Protein AF-A0A660WJX4-F1 (afdb_monomer_lite)

Sequence (136 aa):
MLNLNQPLLSEKILGQKLTPRQRGIIDRVADWTVRRGMTTPAILCLESVKPLSYVGSQVVVFFAPALEVLFDPVSISAFVSLMEDRNNVELLLREIESRDAEQQKKEKELKAQRRAMKRQRKLMRKMKKAAKKGGA

Foldseek 3Di:
DPDLPDDDPLCVVLVHDDDSLLVVLLLQLLVVCLVVVNLVVLLVQLVVLLVPLAQQPSNLVVCVVVDVVRDDPVSSVSNSVQRNDNSSSVVSNVSNVVVNVVVVVVVVVVVVVVVVVVVVVVVVVVVVVVVVVVVD

Radius of gyration: 22.7 Å; chains: 1; bounding box: 63×28×59 Å

Structure (mmCIF, N/CA/C/O backbone):
data_AF-A0A660WJX4-F1
#
_entry.id   AF-A0A660WJX4-F1
#
loop_
_atom_site.group_PDB
_atom_site.id
_atom_site.type_symbol
_atom_site.label_atom_id
_atom_site.label_alt_id
_atom_site.label_comp_id
_atom_site.label_asym_id
_atom_site.label_entity_id
_atom_site.label_seq_id
_atom_site.pdbx_PDB_ins_code
_atom_site.Cartn_x
_atom_site.Cartn_y
_atom_site.Cartn_z
_atom_site.occupancy
_atom_site.B_iso_or_equiv
_atom_site.auth_seq_id
_atom_site.auth_comp_id
_atom_site.auth_asym_id
_atom_site.auth_atom_id
_atom_site.pdbx_PDB_model_num
ATOM 1 N N . MET A 1 1 ? -19.896 -4.622 -10.813 1.00 30.61 1 MET A N 1
ATOM 2 C CA . MET A 1 1 ? -18.607 -5.121 -11.333 1.00 30.61 1 MET A CA 1
ATOM 3 C C . MET A 1 1 ? -17.752 -3.908 -11.657 1.00 30.61 1 MET A C 1
ATOM 5 O O . MET A 1 1 ? -18.209 -3.076 -12.429 1.00 30.61 1 MET A O 1
ATOM 9 N N . LEU A 1 2 ? -16.601 -3.740 -11.000 1.00 38.31 2 LEU A N 1
ATOM 10 C CA . LEU A 1 2 ? -15.670 -2.650 -11.309 1.00 38.31 2 LEU A CA 1
ATOM 11 C C . LEU A 1 2 ? -14.978 -2.978 -12.636 1.00 38.31 2 LEU A C 1
ATOM 13 O O . LEU A 1 2 ? -14.452 -4.074 -12.812 1.00 38.31 2 LEU A O 1
ATOM 17 N N . ASN A 1 3 ? -15.083 -2.056 -13.586 1.00 37.00 3 ASN A N 1
ATOM 18 C CA . ASN A 1 3 ? -14.596 -2.205 -14.948 1.00 37.00 3 ASN A CA 1
ATOM 19 C C . ASN A 1 3 ? -13.057 -2.193 -14.942 1.00 37.00 3 ASN A C 1
ATOM 21 O O . ASN A 1 3 ? -12.452 -1.148 -14.730 1.00 37.00 3 ASN A O 1
ATOM 25 N N . LEU A 1 4 ? -12.436 -3.355 -15.161 1.00 51.38 4 LEU A N 1
ATOM 26 C CA . LEU A 1 4 ? -10.976 -3.558 -15.177 1.00 51.38 4 LEU A CA 1
ATOM 27 C C . LEU A 1 4 ? -10.262 -2.898 -16.378 1.00 51.38 4 LEU A C 1
ATOM 29 O O . LEU A 1 4 ? -9.057 -3.062 -16.523 1.00 51.38 4 LEU A O 1
ATOM 33 N N . ASN A 1 5 ? -10.987 -2.168 -17.237 1.00 50.38 5 ASN A N 1
ATOM 34 C CA . ASN A 1 5 ? -10.462 -1.532 -18.451 1.00 50.38 5 ASN A CA 1
ATOM 35 C C . ASN A 1 5 ? -10.542 0.007 -18.441 1.00 50.38 5 ASN A C 1
ATOM 37 O O . ASN A 1 5 ? -10.325 0.635 -19.478 1.00 50.38 5 ASN A O 1
ATOM 41 N N . GLN A 1 6 ? -10.865 0.636 -17.305 1.00 54.62 6 GLN A N 1
ATOM 42 C CA . GLN A 1 6 ? -10.762 2.091 -17.171 1.00 54.62 6 GLN A CA 1
ATOM 43 C C . GLN A 1 6 ? -9.531 2.465 -16.340 1.00 54.62 6 GLN A C 1
ATOM 45 O O . GLN A 1 6 ? -9.405 1.965 -15.222 1.00 54.62 6 GLN A O 1
ATOM 50 N N . PRO A 1 7 ? -8.649 3.348 -16.847 1.00 53.56 7 PRO A N 1
ATOM 51 C CA . PRO A 1 7 ? -7.510 3.810 -16.072 1.00 53.56 7 PRO A CA 1
ATOM 52 C C . PRO A 1 7 ? -8.002 4.547 -14.827 1.00 53.56 7 PRO A C 1
ATOM 54 O O . PRO A 1 7 ? -8.931 5.367 -14.904 1.00 53.56 7 PRO A O 1
ATOM 57 N N . LEU A 1 8 ? -7.387 4.237 -13.686 1.00 63.44 8 LEU A N 1
ATOM 58 C CA . LEU A 1 8 ? -7.674 4.887 -12.408 1.00 63.44 8 LEU A CA 1
ATOM 59 C C . LEU A 1 8 ? -7.423 6.399 -12.538 1.00 63.44 8 LEU A C 1
ATOM 61 O O . LEU A 1 8 ? -6.631 6.849 -13.367 1.00 63.44 8 LEU A O 1
ATOM 65 N N . LEU A 1 9 ? -8.112 7.215 -11.732 1.00 60.56 9 LEU A N 1
ATOM 66 C CA . LEU A 1 9 ? -7.952 8.678 -11.772 1.00 60.56 9 LEU A CA 1
ATOM 67 C C . LEU A 1 9 ? -6.479 9.093 -11.626 1.00 60.56 9 LEU A C 1
ATOM 69 O O . LEU A 1 9 ? -6.039 10.022 -12.297 1.00 60.56 9 LEU A O 1
ATOM 73 N N . SER A 1 10 ? -5.714 8.359 -10.815 1.00 61.00 10 SER A N 1
ATOM 74 C CA . SER A 1 10 ? -4.265 8.502 -10.648 1.00 61.00 10 SER A CA 1
ATOM 75 C C . SER A 1 10 ? -3.499 8.356 -11.9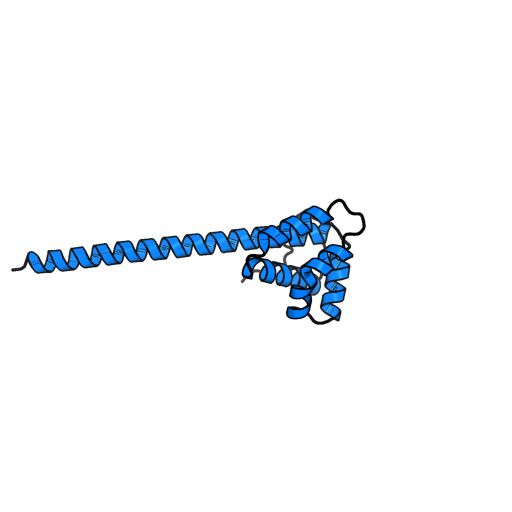69 1.00 61.00 10 SER A C 1
ATOM 77 O O . SER A 1 10 ? -2.662 9.200 -12.277 1.00 61.00 10 SER A O 1
ATOM 79 N N . GLU A 1 11 ? -3.825 7.355 -12.787 1.00 67.06 11 GLU A N 1
ATOM 80 C CA . GLU A 1 11 ? -3.189 7.121 -14.091 1.00 67.06 11 GLU A CA 1
ATOM 81 C C . GLU A 1 11 ? -3.489 8.234 -15.091 1.00 67.06 11 GLU A C 1
ATOM 83 O O . GLU A 1 11 ? -2.583 8.701 -15.777 1.00 67.06 11 GLU A O 1
ATOM 88 N N . LYS A 1 12 ? -4.740 8.716 -15.137 1.00 63.44 12 LYS A N 1
ATOM 89 C CA . LYS A 1 12 ? -5.110 9.849 -16.001 1.00 63.44 12 LYS A CA 1
ATOM 90 C C . LYS A 1 12 ? -4.397 11.136 -15.598 1.00 63.44 12 LYS A C 1
ATOM 92 O O . LYS A 1 12 ? -3.955 11.876 -16.469 1.00 63.44 12 LYS A O 1
ATOM 97 N N . ILE A 1 13 ? -4.290 11.399 -14.296 1.00 66.38 13 ILE A N 1
ATOM 98 C CA . ILE A 1 13 ? -3.635 12.600 -13.760 1.00 66.38 13 ILE A CA 1
ATOM 99 C C . ILE A 1 13 ? -2.131 12.588 -14.063 1.00 66.38 13 ILE A C 1
ATOM 101 O O . ILE A 1 13 ? -1.564 13.635 -14.354 1.00 66.38 13 ILE A O 1
ATOM 105 N N . LEU A 1 14 ? -1.498 11.413 -14.018 1.00 77.25 14 LEU A N 1
ATOM 106 C CA . LEU A 1 14 ? -0.063 11.248 -14.273 1.00 77.25 14 LEU A CA 1
ATOM 107 C C . LEU A 1 14 ? 0.268 10.985 -15.753 1.00 77.25 14 LEU A C 1
ATOM 109 O O . LEU A 1 14 ? 1.434 10.809 -16.092 1.00 77.25 14 LEU A O 1
ATOM 113 N N . GLY A 1 15 ? -0.739 10.948 -16.635 1.00 74.62 15 GLY A N 1
ATOM 114 C CA . GLY A 1 15 ? -0.561 10.700 -18.068 1.00 74.62 15 GLY A CA 1
ATOM 115 C C . GLY A 1 15 ? -0.046 9.297 -18.407 1.00 74.62 15 GLY A C 1
ATOM 116 O O . GLY A 1 15 ? 0.490 9.096 -19.495 1.00 74.62 15 GLY A O 1
ATOM 117 N N . GLN A 1 16 ? -0.192 8.331 -17.496 1.00 75.00 16 GLN A N 1
ATOM 118 C CA . GLN A 1 16 ? 0.391 7.004 -17.658 1.00 75.00 16 GLN A CA 1
ATOM 119 C C . GLN A 1 16 ? -0.475 6.078 -18.506 1.00 75.00 16 GLN A C 1
ATOM 121 O O . GLN A 1 16 ? -1.678 5.937 -18.280 1.00 75.00 16 GLN A O 1
ATOM 126 N N . LYS A 1 17 ? 0.156 5.385 -19.459 1.00 84.19 17 LYS A N 1
ATOM 127 C CA . LYS A 1 17 ? -0.496 4.371 -20.297 1.00 84.19 17 LYS A CA 1
ATOM 128 C C . LYS A 1 17 ? 0.108 2.999 -20.019 1.00 84.19 17 LYS A C 1
ATOM 130 O O . LYS A 1 17 ? 0.980 2.532 -20.745 1.00 84.19 17 LYS A O 1
ATOM 135 N N . LEU A 1 18 ? -0.377 2.350 -18.964 1.00 85.69 18 LEU A N 1
ATOM 136 C CA . LEU A 1 18 ? 0.047 1.001 -18.597 1.00 85.69 18 LEU A CA 1
ATOM 137 C C . LEU A 1 18 ? -0.739 -0.062 -19.369 1.00 85.69 18 LEU A C 1
ATOM 139 O O . LEU A 1 18 ? -1.945 0.051 -19.590 1.00 85.69 18 LEU A O 1
ATOM 143 N N . THR A 1 19 ? -0.060 -1.145 -19.740 1.00 90.69 19 THR A N 1
ATOM 144 C CA . THR A 1 19 ? -0.735 -2.379 -20.160 1.00 90.69 19 THR A CA 1
ATOM 145 C C . THR A 1 19 ? -1.456 -3.023 -18.966 1.00 90.69 19 THR A C 1
ATOM 147 O O . THR A 1 19 ? -1.017 -2.853 -17.823 1.00 90.69 19 THR A O 1
ATOM 150 N N . PRO A 1 20 ? -2.498 -3.852 -19.187 1.00 88.56 20 PRO A N 1
ATOM 151 C CA . PRO A 1 20 ? -3.177 -4.561 -18.097 1.00 88.56 20 PRO A CA 1
ATOM 152 C C . PRO A 1 20 ? -2.227 -5.393 -17.225 1.00 88.56 20 PRO A C 1
ATOM 154 O O . PRO A 1 20 ? -2.397 -5.483 -16.010 1.00 88.56 20 PRO A O 1
ATOM 157 N N . ARG A 1 21 ? -1.175 -5.964 -17.831 1.00 88.44 21 ARG A N 1
ATOM 158 C CA . ARG A 1 21 ? -0.139 -6.703 -17.101 1.00 88.44 21 ARG A CA 1
ATOM 159 C C . ARG A 1 21 ? 0.648 -5.789 -16.165 1.00 88.44 21 ARG A C 1
ATOM 161 O O . ARG A 1 21 ? 0.814 -6.132 -15.001 1.00 88.44 21 ARG A O 1
ATOM 168 N N . GLN A 1 22 ? 1.116 -4.645 -16.659 1.00 91.25 22 GLN A N 1
ATOM 169 C CA . GLN A 1 22 ? 1.881 -3.685 -15.860 1.00 91.25 22 GLN A CA 1
ATOM 170 C C . GLN A 1 22 ? 1.050 -3.114 -14.705 1.00 91.25 22 GLN A C 1
ATOM 172 O O . GLN A 1 22 ? 1.513 -3.087 -13.566 1.00 91.25 22 GLN A O 1
ATOM 177 N N . ARG A 1 23 ? -0.211 -2.762 -14.973 1.00 92.12 23 ARG A N 1
ATOM 178 C CA . ARG A 1 23 ? -1.181 -2.361 -13.947 1.00 92.12 23 ARG A CA 1
ATOM 179 C C . ARG A 1 23 ? -1.329 -3.422 -12.858 1.00 92.12 23 ARG A C 1
ATOM 181 O O . ARG A 1 23 ? -1.181 -3.132 -11.674 1.00 92.12 23 ARG A O 1
ATOM 188 N N . GLY A 1 24 ? -1.520 -4.675 -13.272 1.00 92.44 24 GLY A N 1
ATOM 189 C CA . GLY A 1 24 ? -1.650 -5.809 -12.360 1.00 92.44 24 GLY A CA 1
ATOM 190 C C . GLY A 1 24 ? -0.400 -6.098 -11.520 1.00 92.44 24 GLY A C 1
ATOM 191 O O . GLY A 1 24 ? -0.514 -6.747 -10.478 1.00 92.44 24 GLY A O 1
ATOM 192 N N . ILE A 1 25 ? 0.783 -5.640 -11.942 1.00 93.94 25 ILE A N 1
ATOM 193 C CA . ILE A 1 25 ? 2.004 -5.701 -11.130 1.00 93.94 25 ILE A CA 1
ATOM 194 C C . ILE A 1 25 ? 1.931 -4.648 -10.015 1.00 93.94 25 ILE A C 1
ATOM 196 O O . ILE A 1 25 ? 2.041 -5.009 -8.843 1.00 93.94 25 ILE A O 1
ATOM 200 N N . ILE A 1 26 ? 1.673 -3.379 -10.358 1.00 93.81 26 ILE A N 1
ATOM 201 C CA . ILE A 1 26 ? 1.539 -2.279 -9.382 1.00 93.81 26 ILE A CA 1
ATOM 202 C C . ILE A 1 26 ? 0.461 -2.614 -8.346 1.00 93.81 26 ILE A C 1
ATOM 204 O O . ILE A 1 26 ? 0.689 -2.501 -7.141 1.00 93.81 26 ILE A O 1
ATOM 208 N N . ASP A 1 27 ? -0.684 -3.121 -8.806 1.00 94.62 27 ASP A N 1
ATOM 209 C CA . ASP A 1 27 ? -1.791 -3.516 -7.938 1.00 94.62 27 ASP A CA 1
ATOM 210 C C . ASP A 1 27 ? -1.407 -4.588 -6.924 1.00 94.62 27 ASP A C 1
ATOM 212 O O . ASP A 1 27 ? -1.821 -4.526 -5.765 1.00 94.62 27 ASP A O 1
ATOM 216 N N . ARG A 1 28 ? -0.643 -5.595 -7.342 1.00 94.75 28 ARG A N 1
ATOM 217 C CA . ARG A 1 28 ? -0.246 -6.688 -6.453 1.00 94.75 28 ARG A CA 1
ATOM 218 C C . ARG A 1 28 ? 0.774 -6.231 -5.417 1.00 94.75 28 ARG A C 1
ATOM 220 O O . ARG A 1 28 ? 0.640 -6.607 -4.254 1.00 94.75 28 ARG A O 1
ATOM 227 N N . VAL A 1 29 ? 1.729 -5.383 -5.805 1.00 95.00 29 VAL A N 1
ATOM 228 C CA . VAL A 1 29 ? 2.688 -4.788 -4.860 1.00 95.00 29 VAL A CA 1
ATOM 229 C C . VAL A 1 29 ? 1.962 -3.905 -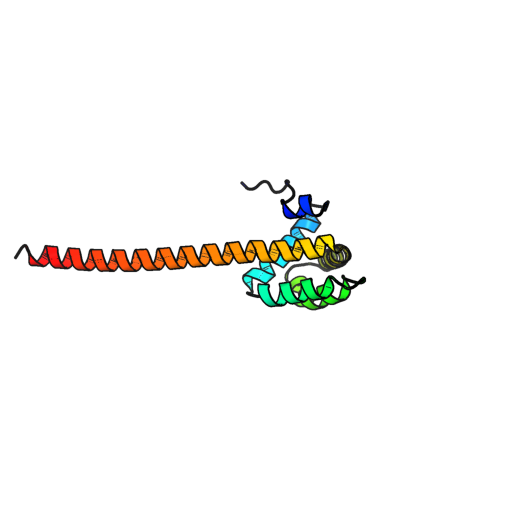3.844 1.00 95.00 29 VAL A C 1
ATOM 231 O O . VAL A 1 29 ? 2.175 -4.059 -2.642 1.00 95.00 29 VAL A O 1
ATOM 234 N N . ALA A 1 30 ? 1.046 -3.040 -4.289 1.00 95.94 30 ALA A N 1
ATOM 235 C CA . ALA A 1 30 ? 0.281 -2.179 -3.391 1.00 95.94 30 ALA A CA 1
ATOM 236 C C . ALA A 1 30 ? -0.599 -2.982 -2.409 1.00 95.94 30 ALA A C 1
ATOM 238 O O . ALA A 1 30 ? -0.626 -2.672 -1.218 1.00 95.94 30 ALA A O 1
ATOM 239 N N . ASP A 1 31 ? -1.277 -4.045 -2.872 1.00 95.50 31 ASP A N 1
ATOM 240 C CA . ASP A 1 31 ? -2.077 -4.925 -1.997 1.00 95.50 31 ASP A CA 1
ATOM 241 C C . ASP A 1 31 ? -1.206 -5.596 -0.930 1.00 95.50 31 ASP A C 1
ATOM 243 O O . ASP A 1 31 ? -1.531 -5.589 0.257 1.00 95.50 31 ASP A O 1
ATOM 247 N N . TRP A 1 32 ? -0.074 -6.164 -1.350 1.00 95.50 32 TRP A N 1
ATOM 248 C CA . TRP A 1 32 ? 0.842 -6.859 -0.453 1.00 95.50 32 TRP A CA 1
ATOM 249 C C . TRP A 1 32 ? 1.392 -5.923 0.626 1.00 95.50 32 TRP A C 1
ATOM 251 O O . TRP A 1 32 ? 1.420 -6.301 1.799 1.00 95.50 32 TRP A O 1
ATOM 261 N N . THR A 1 33 ? 1.755 -4.694 0.248 1.00 96.06 33 THR A N 1
ATOM 262 C CA . THR A 1 33 ? 2.256 -3.662 1.167 1.00 96.06 33 THR A CA 1
ATOM 263 C C . THR A 1 33 ? 1.239 -3.346 2.257 1.00 96.06 33 THR A C 1
ATOM 265 O O . THR A 1 33 ? 1.556 -3.438 3.445 1.00 96.06 33 THR A O 1
ATOM 268 N N . VAL A 1 34 ? -0.003 -3.035 1.873 1.00 96.50 34 VAL A N 1
ATOM 269 C CA . VAL A 1 34 ? -1.055 -2.656 2.828 1.00 96.50 34 VAL A CA 1
ATOM 270 C C . VAL A 1 34 ? -1.434 -3.834 3.723 1.00 96.50 34 VAL A C 1
ATOM 272 O O . VAL A 1 34 ? -1.519 -3.689 4.942 1.00 96.50 34 VAL A O 1
ATOM 275 N N . ARG A 1 35 ? -1.584 -5.039 3.157 1.00 94.50 35 ARG A N 1
ATOM 276 C CA . ARG A 1 35 ? -1.943 -6.242 3.929 1.00 94.50 35 ARG A CA 1
ATOM 277 C C . ARG A 1 35 ? -0.922 -6.617 4.995 1.00 94.50 35 ARG A C 1
ATOM 279 O O . ARG A 1 35 ? -1.287 -7.268 5.971 1.00 94.50 35 ARG A O 1
ATOM 286 N N . ARG A 1 36 ? 0.341 -6.230 4.814 1.00 93.75 36 ARG A N 1
ATOM 287 C CA . ARG A 1 36 ? 1.421 -6.481 5.777 1.00 93.75 36 ARG A CA 1
ATOM 288 C C . ARG A 1 36 ? 1.687 -5.309 6.720 1.00 93.75 36 ARG A C 1
ATOM 290 O O . ARG A 1 36 ? 2.615 -5.393 7.514 1.00 93.75 36 ARG A O 1
ATOM 297 N N . GLY A 1 37 ? 0.894 -4.237 6.655 1.00 94.56 37 GLY A N 1
ATOM 298 C CA . GLY A 1 37 ? 1.104 -3.041 7.476 1.00 94.56 37 GLY A CA 1
ATOM 299 C C . GLY A 1 37 ? 2.381 -2.276 7.116 1.00 94.56 37 GLY A C 1
ATOM 300 O O . GLY A 1 37 ? 2.929 -1.568 7.956 1.00 94.56 37 GLY A O 1
ATOM 301 N N . MET A 1 38 ? 2.864 -2.423 5.877 1.00 95.69 38 MET A N 1
ATOM 302 C CA . MET A 1 38 ? 4.101 -1.807 5.384 1.00 95.69 38 MET A CA 1
ATOM 303 C C . MET A 1 38 ? 3.868 -0.432 4.740 1.00 95.69 38 MET A C 1
ATOM 305 O O . MET A 1 38 ? 4.790 0.120 4.147 1.00 95.69 38 MET A O 1
ATOM 309 N N . THR A 1 39 ? 2.665 0.139 4.853 1.00 96.19 39 THR A N 1
ATOM 310 C CA . THR A 1 39 ? 2.283 1.421 4.237 1.00 96.19 39 THR A CA 1
ATOM 311 C C . THR A 1 39 ? 3.276 2.538 4.572 1.00 96.19 39 THR A C 1
ATOM 313 O O . THR A 1 39 ? 3.860 3.133 3.673 1.00 96.19 39 THR A O 1
ATOM 316 N N . THR A 1 40 ? 3.531 2.787 5.860 1.00 95.50 40 THR A N 1
ATOM 317 C CA . THR A 1 40 ? 4.427 3.864 6.312 1.00 95.50 40 THR A CA 1
ATOM 318 C C . THR A 1 40 ? 5.867 3.725 5.798 1.00 95.50 40 THR A C 1
ATOM 320 O O . THR A 1 40 ? 6.357 4.673 5.183 1.00 95.50 40 THR A O 1
ATOM 323 N N . PRO A 1 41 ? 6.571 2.589 6.002 1.00 94.31 41 PRO A N 1
ATOM 324 C CA . PRO A 1 41 ? 7.930 2.445 5.481 1.00 94.31 41 PRO A CA 1
ATOM 325 C C . PRO A 1 41 ? 7.982 2.443 3.945 1.00 94.31 41 PRO A C 1
ATOM 327 O O . PRO A 1 41 ? 8.949 2.949 3.382 1.00 94.31 41 PRO A O 1
ATOM 330 N N . ALA A 1 42 ? 6.948 1.940 3.261 1.00 94.25 42 ALA A N 1
ATOM 331 C CA . ALA A 1 42 ? 6.878 1.975 1.803 1.00 94.25 42 ALA A CA 1
ATOM 332 C C . ALA A 1 42 ? 6.742 3.403 1.258 1.00 94.25 42 ALA A C 1
ATOM 334 O O . ALA A 1 42 ? 7.483 3.766 0.350 1.00 94.25 42 ALA A O 1
ATOM 335 N N . ILE A 1 43 ? 5.857 4.228 1.830 1.00 94.00 43 ILE A N 1
ATOM 336 C CA . ILE A 1 43 ? 5.717 5.639 1.436 1.00 94.00 43 ILE A CA 1
ATOM 337 C C . ILE A 1 43 ? 7.031 6.382 1.675 1.00 94.00 43 ILE A C 1
ATOM 339 O O . ILE A 1 43 ? 7.507 7.071 0.779 1.00 94.00 43 ILE A O 1
ATOM 343 N N . LEU A 1 44 ? 7.664 6.196 2.839 1.00 91.62 44 LEU A N 1
ATOM 344 C CA . LEU A 1 44 ? 8.944 6.842 3.137 1.00 91.62 44 LEU A CA 1
ATOM 345 C C . LEU A 1 44 ? 10.029 6.460 2.119 1.00 91.62 44 LEU A C 1
ATOM 347 O O . LEU A 1 44 ? 10.755 7.331 1.641 1.00 91.62 44 LEU A O 1
ATOM 351 N N . CYS A 1 45 ? 10.125 5.176 1.764 1.00 89.69 45 CYS A N 1
ATOM 352 C CA . CYS A 1 45 ? 11.050 4.697 0.740 1.00 89.69 45 CYS A CA 1
ATOM 353 C C . CYS A 1 45 ? 10.756 5.336 -0.627 1.00 89.69 45 CYS A C 1
ATOM 355 O O . CYS A 1 45 ? 11.657 5.898 -1.248 1.00 89.69 45 CYS A O 1
ATOM 357 N N . LEU A 1 46 ? 9.493 5.310 -1.063 1.00 90.19 46 LEU A N 1
ATOM 358 C CA . LEU A 1 46 ? 9.061 5.829 -2.362 1.00 90.19 46 LEU A CA 1
ATOM 359 C C . LEU A 1 46 ? 9.219 7.355 -2.477 1.00 90.19 46 LEU A C 1
ATOM 361 O O . LEU A 1 46 ? 9.600 7.845 -3.535 1.00 90.19 46 LEU A O 1
ATOM 365 N N . GLU A 1 47 ? 8.991 8.114 -1.404 1.00 88.12 47 GLU A N 1
ATOM 366 C CA . GLU A 1 47 ? 9.270 9.559 -1.354 1.00 88.12 47 GLU A CA 1
ATOM 367 C C . GLU A 1 47 ? 10.773 9.854 -1.426 1.00 88.12 47 GLU A C 1
ATOM 369 O O . GLU A 1 47 ? 11.203 10.761 -2.141 1.00 88.12 47 GLU A O 1
ATOM 374 N N . SER A 1 48 ? 11.589 9.050 -0.738 1.00 82.81 48 SER A N 1
ATOM 375 C CA . SER A 1 48 ? 13.045 9.240 -0.678 1.00 82.81 48 SER A CA 1
ATOM 376 C C . SER A 1 48 ? 13.734 9.050 -2.030 1.00 82.81 48 SER A C 1
ATOM 378 O O . SER A 1 48 ? 14.805 9.610 -2.252 1.00 82.81 48 SER A O 1
ATOM 380 N N . VAL A 1 49 ? 13.125 8.293 -2.948 1.00 77.19 49 VAL A N 1
ATOM 381 C CA . VAL A 1 49 ? 13.672 8.059 -4.294 1.00 77.19 49 VAL A CA 1
ATOM 382 C C . VAL A 1 49 ? 13.197 9.076 -5.340 1.00 77.19 49 VAL A C 1
ATOM 384 O O . VAL A 1 49 ? 13.776 9.147 -6.421 1.00 77.19 49 VAL A O 1
ATOM 387 N N . LYS A 1 50 ? 12.205 9.926 -5.029 1.00 72.06 50 LYS A N 1
ATOM 388 C CA . LYS A 1 50 ? 11.719 10.979 -5.943 1.00 72.06 50 LYS A CA 1
ATOM 389 C C . LYS A 1 50 ? 12.760 12.017 -6.401 1.00 72.06 50 LYS A C 1
ATOM 391 O O . LYS A 1 50 ? 12.550 12.521 -7.507 1.00 72.06 50 LYS A O 1
ATOM 396 N N . PRO A 1 51 ? 13.791 12.413 -5.621 1.00 66.00 51 PRO A N 1
ATOM 397 C CA . PRO A 1 51 ? 14.799 13.381 -6.063 1.00 66.00 51 PRO A CA 1
ATOM 398 C C . PRO A 1 51 ? 15.941 12.766 -6.893 1.00 66.00 51 PRO A C 1
ATOM 400 O O . PRO A 1 51 ? 16.784 13.509 -7.390 1.00 66.00 51 PRO A O 1
ATOM 403 N N . LEU A 1 52 ? 16.004 11.438 -7.043 1.00 59.44 52 LEU A N 1
ATOM 404 C CA . LEU A 1 52 ? 17.118 10.753 -7.703 1.00 59.44 52 LEU A CA 1
ATOM 405 C C . LEU A 1 52 ? 16.820 10.515 -9.188 1.00 59.44 52 LEU A C 1
ATOM 407 O O . LEU A 1 52 ? 15.776 9.984 -9.542 1.00 59.44 52 LEU A O 1
ATOM 411 N N . SER A 1 53 ? 17.775 10.817 -10.067 1.00 58.97 53 SER A N 1
ATOM 412 C CA . SER A 1 53 ? 17.681 10.540 -11.512 1.00 58.97 53 SER A CA 1
ATOM 413 C C . SER A 1 53 ? 17.744 9.040 -11.870 1.00 58.97 53 SER A C 1
ATOM 415 O O . SER A 1 53 ? 17.734 8.701 -13.048 1.00 58.97 53 SER A O 1
ATOM 417 N N . TYR A 1 54 ? 17.841 8.138 -10.881 1.00 59.03 54 TYR A N 1
ATOM 418 C CA . TYR A 1 54 ? 18.065 6.694 -11.058 1.00 59.03 54 TYR A CA 1
ATOM 419 C C . TYR A 1 54 ? 17.147 5.873 -10.130 1.00 59.03 54 TYR A C 1
ATOM 421 O O . TYR A 1 54 ? 17.586 5.217 -9.186 1.00 59.03 54 TYR A O 1
ATOM 429 N N . VAL A 1 55 ? 15.836 5.975 -10.358 1.00 59.09 55 VAL A N 1
ATOM 430 C CA . VAL A 1 55 ? 14.785 5.547 -9.411 1.00 59.09 55 VAL A CA 1
ATOM 431 C C . VAL A 1 55 ? 14.598 4.018 -9.328 1.00 59.09 55 VAL A C 1
ATOM 433 O O . VAL A 1 55 ? 14.053 3.511 -8.350 1.00 59.09 55 VAL A O 1
ATOM 436 N N . GLY A 1 56 ? 15.118 3.244 -10.284 1.00 57.22 56 GLY A N 1
ATOM 437 C CA . GLY A 1 56 ? 14.852 1.801 -10.352 1.00 57.22 56 GLY A CA 1
ATOM 438 C C . GLY A 1 56 ? 15.533 0.952 -9.268 1.00 57.22 56 GLY A C 1
ATOM 439 O O . GLY A 1 56 ? 14.902 0.070 -8.690 1.00 57.22 56 GLY A O 1
ATOM 440 N N . SER A 1 57 ? 16.813 1.191 -8.957 1.00 65.00 57 SER A N 1
ATOM 441 C CA . SER A 1 57 ? 17.609 0.208 -8.198 1.00 65.00 57 SER A CA 1
ATOM 442 C C . SER A 1 57 ? 17.248 0.129 -6.711 1.00 65.00 57 SER A C 1
ATOM 444 O O . SER A 1 57 ? 17.147 -0.966 -6.164 1.00 65.00 57 SER A O 1
ATOM 446 N N . GLN A 1 58 ? 16.999 1.263 -6.049 1.00 73.25 58 GLN A N 1
ATOM 447 C CA . GLN A 1 58 ? 16.721 1.285 -4.606 1.00 73.25 58 GLN A CA 1
ATOM 448 C C . GLN A 1 58 ? 15.295 0.826 -4.268 1.00 73.25 58 GLN A C 1
ATOM 450 O O . GLN A 1 58 ? 15.102 0.104 -3.289 1.00 73.25 58 GLN A O 1
ATOM 455 N N . VAL A 1 59 ? 14.308 1.175 -5.104 1.00 79.44 59 VAL A N 1
ATOM 456 C CA . VAL A 1 59 ? 12.916 0.712 -4.951 1.00 79.44 59 VAL A CA 1
ATOM 457 C C . VAL A 1 59 ? 12.847 -0.805 -5.078 1.00 79.44 59 VAL A C 1
ATOM 459 O O . VAL A 1 59 ? 12.221 -1.475 -4.258 1.00 79.44 59 VAL A O 1
ATOM 462 N N . VAL A 1 60 ? 13.532 -1.363 -6.078 1.00 81.69 60 VAL A N 1
ATOM 463 C CA . VAL A 1 60 ? 13.562 -2.809 -6.314 1.00 81.69 60 VAL A CA 1
ATOM 464 C C . VAL A 1 60 ? 14.206 -3.544 -5.143 1.00 81.69 60 VAL A C 1
ATOM 466 O O . VAL A 1 60 ? 13.663 -4.554 -4.711 1.00 81.69 60 VAL A O 1
ATOM 469 N N . VAL A 1 61 ? 15.301 -3.026 -4.578 1.00 84.38 61 VAL A N 1
ATOM 470 C CA . VAL A 1 61 ? 15.950 -3.634 -3.403 1.00 84.38 61 VAL A CA 1
ATOM 471 C C . VAL A 1 61 ? 15.017 -3.643 -2.189 1.00 84.38 61 VAL A C 1
ATOM 473 O O . VAL A 1 61 ? 14.907 -4.668 -1.519 1.00 84.38 61 VAL A O 1
ATOM 476 N N . PHE A 1 62 ? 14.299 -2.546 -1.922 1.00 87.81 62 PHE A N 1
ATOM 477 C CA . PHE A 1 62 ? 13.333 -2.498 -0.819 1.00 87.81 62 PHE A CA 1
ATOM 478 C C . PHE A 1 62 ? 12.179 -3.492 -1.015 1.00 87.81 62 PHE A C 1
ATOM 480 O O . PHE A 1 62 ? 11.790 -4.193 -0.079 1.00 87.81 62 PHE A O 1
ATOM 487 N N . PHE A 1 63 ? 11.639 -3.574 -2.234 1.00 89.56 63 PHE A N 1
ATOM 488 C CA . PHE A 1 63 ? 10.511 -4.451 -2.543 1.00 89.56 63 PHE A CA 1
ATOM 489 C C . PHE A 1 63 ? 10.908 -5.886 -2.904 1.00 89.56 63 PHE A C 1
ATOM 491 O O . PHE A 1 63 ? 10.009 -6.709 -3.064 1.00 89.56 63 PHE A O 1
ATOM 498 N N . ALA A 1 64 ? 12.196 -6.235 -2.979 1.00 89.12 64 ALA A N 1
ATOM 499 C CA . ALA A 1 64 ? 12.657 -7.568 -3.378 1.00 89.12 64 ALA A CA 1
ATOM 500 C C . ALA A 1 64 ? 11.942 -8.720 -2.638 1.00 89.12 64 ALA A C 1
ATOM 502 O O . ALA A 1 64 ? 11.411 -9.599 -3.320 1.00 89.12 64 ALA A O 1
ATOM 503 N N . PRO A 1 65 ? 11.754 -8.684 -1.298 1.00 86.44 65 PRO A N 1
ATOM 504 C CA . PRO A 1 65 ? 11.030 -9.746 -0.594 1.00 86.44 65 PRO A CA 1
ATOM 505 C C . PRO A 1 65 ? 9.560 -9.878 -1.019 1.00 86.44 65 PRO A C 1
ATOM 507 O O . PRO A 1 65 ? 8.985 -10.964 -0.980 1.00 86.44 65 PRO A O 1
ATOM 510 N N . ALA A 1 66 ? 8.917 -8.772 -1.404 1.00 86.88 66 ALA A N 1
ATOM 511 C CA . ALA A 1 66 ? 7.559 -8.798 -1.939 1.00 86.88 66 ALA A CA 1
ATOM 512 C C . ALA A 1 66 ? 7.550 -9.365 -3.360 1.00 86.88 66 ALA A C 1
ATOM 514 O O . ALA A 1 66 ? 6.708 -10.198 -3.690 1.00 86.88 66 ALA A O 1
ATOM 515 N N . LEU A 1 67 ? 8.493 -8.917 -4.188 1.00 89.19 67 LEU A N 1
ATOM 516 C CA . LEU A 1 67 ? 8.586 -9.280 -5.595 1.00 89.19 67 LEU A CA 1
ATOM 517 C C . LEU A 1 67 ? 8.843 -10.778 -5.777 1.00 89.19 67 LEU A C 1
ATOM 519 O O . LEU A 1 67 ? 8.129 -11.413 -6.546 1.00 89.19 67 LEU A O 1
ATOM 523 N N . GLU A 1 68 ? 9.772 -11.349 -5.011 1.00 90.94 68 GLU A N 1
ATOM 524 C CA . GLU A 1 68 ? 10.089 -12.784 -5.036 1.00 90.94 68 GLU A CA 1
ATOM 525 C C . GLU A 1 68 ? 8.905 -13.668 -4.618 1.00 90.94 68 GLU A C 1
ATOM 527 O O . GLU A 1 68 ? 8.746 -14.779 -5.115 1.00 90.94 68 GLU A O 1
ATOM 532 N N . VAL A 1 69 ? 8.040 -13.177 -3.724 1.00 89.25 69 VAL A N 1
ATOM 533 C CA . VAL A 1 69 ? 6.844 -13.910 -3.277 1.00 89.25 69 VAL A CA 1
ATOM 534 C C . VAL A 1 69 ? 5.688 -13.783 -4.273 1.00 89.25 69 VAL A C 1
ATOM 536 O O . VAL A 1 69 ? 4.863 -14.689 -4.387 1.00 89.25 69 VAL A O 1
ATOM 539 N N . LEU A 1 70 ? 5.573 -12.643 -4.956 1.00 86.81 70 LEU A N 1
ATOM 540 C CA . LEU A 1 70 ? 4.416 -12.306 -5.790 1.00 86.81 70 LEU A CA 1
ATOM 541 C C . LEU A 1 70 ? 4.572 -12.695 -7.264 1.00 86.81 70 LEU A C 1
ATOM 543 O O . LEU A 1 70 ? 3.555 -12.820 -7.960 1.00 86.81 70 LEU A O 1
ATOM 547 N N . PHE A 1 71 ? 5.807 -12.809 -7.757 1.00 92.88 71 PHE A N 1
ATOM 548 C CA . PHE A 1 71 ? 6.093 -12.756 -9.186 1.00 92.88 71 PHE A CA 1
ATOM 549 C C . PHE A 1 71 ? 7.186 -13.725 -9.632 1.00 92.88 71 PHE A C 1
ATOM 551 O O . PHE A 1 71 ? 8.140 -14.013 -8.919 1.00 92.88 71 PHE A O 1
ATOM 558 N N . ASP A 1 72 ? 7.058 -14.176 -10.878 1.00 91.75 72 ASP A N 1
ATOM 559 C CA . ASP A 1 72 ? 8.120 -14.845 -11.621 1.00 91.75 72 ASP A CA 1
ATOM 560 C C . ASP A 1 72 ? 9.200 -13.839 -12.092 1.00 91.75 72 ASP A C 1
ATOM 562 O O . ASP A 1 72 ? 8.923 -12.635 -12.174 1.00 91.75 72 ASP A O 1
ATOM 566 N N . PRO A 1 73 ? 10.406 -14.297 -12.483 1.00 89.94 73 PRO A N 1
ATOM 567 C CA . PRO A 1 73 ? 11.496 -13.411 -12.904 1.00 89.94 73 PRO A CA 1
ATOM 568 C C . PRO A 1 73 ? 11.145 -12.437 -14.044 1.00 89.94 73 PRO A C 1
ATOM 570 O O . PRO A 1 73 ? 11.624 -11.302 -14.050 1.00 89.94 73 PRO A O 1
ATOM 573 N N . VAL A 1 74 ? 10.273 -12.825 -14.986 1.00 90.38 74 VAL A N 1
ATOM 574 C CA . VAL A 1 74 ? 9.846 -11.955 -16.101 1.00 90.38 74 VAL A CA 1
ATOM 575 C C . VAL A 1 74 ? 8.950 -10.826 -15.592 1.00 90.38 74 VAL A C 1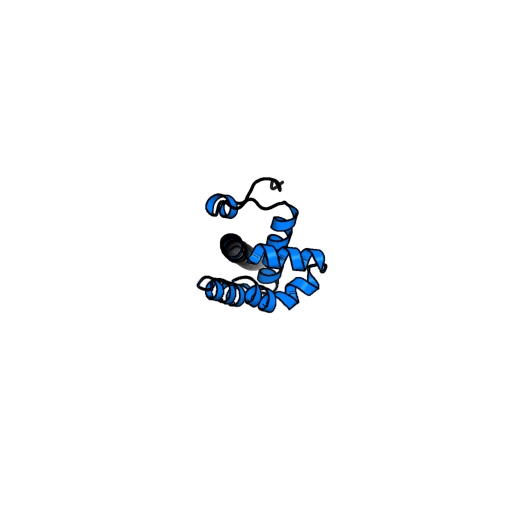
ATOM 577 O O . VAL A 1 74 ? 8.964 -9.706 -16.107 1.00 90.38 74 VAL A O 1
ATOM 580 N N . SER A 1 75 ? 8.132 -11.098 -14.581 1.00 90.12 75 SER A N 1
ATOM 581 C CA . SER A 1 75 ? 7.295 -10.093 -13.923 1.00 90.12 75 SER A CA 1
ATOM 582 C C . SER A 1 75 ? 8.103 -9.182 -12.995 1.00 90.12 75 SER A C 1
ATOM 584 O O . SER A 1 75 ? 7.817 -7.987 -12.944 1.00 90.12 75 SER A O 1
ATOM 586 N N . ILE A 1 76 ? 9.159 -9.694 -12.354 1.00 90.25 76 ILE A N 1
ATOM 587 C CA . ILE A 1 76 ? 10.113 -8.873 -11.592 1.00 90.25 76 ILE A CA 1
ATOM 588 C C . ILE A 1 76 ? 10.859 -7.912 -12.523 1.00 90.25 76 ILE A C 1
ATOM 590 O O . ILE A 1 76 ? 10.884 -6.714 -12.260 1.00 90.25 76 ILE A O 1
ATOM 594 N N . SER A 1 77 ? 11.390 -8.393 -13.651 1.00 89.12 77 SER A N 1
ATOM 595 C CA . SER A 1 77 ? 12.044 -7.528 -14.646 1.00 89.12 77 SER A CA 1
ATOM 596 C C . SER A 1 77 ? 11.097 -6.441 -15.168 1.00 89.12 77 SER A C 1
ATOM 598 O O . SER A 1 77 ? 11.477 -5.275 -15.245 1.00 89.12 77 SER A O 1
ATOM 600 N N . ALA A 1 78 ? 9.831 -6.784 -15.428 1.00 90.31 78 ALA A N 1
ATOM 601 C CA . ALA A 1 78 ? 8.829 -5.798 -15.822 1.00 90.31 78 ALA A CA 1
ATOM 602 C C . ALA A 1 78 ? 8.537 -4.761 -14.723 1.00 90.31 78 ALA A C 1
ATOM 604 O O . ALA A 1 78 ? 8.303 -3.598 -15.042 1.00 90.31 78 ALA A O 1
ATOM 605 N N . PHE A 1 79 ? 8.560 -5.151 -13.443 1.00 91.12 79 PHE A N 1
ATOM 606 C CA . PHE A 1 79 ? 8.455 -4.204 -12.332 1.00 91.12 79 PHE A CA 1
ATOM 607 C C . PHE A 1 79 ? 9.649 -3.247 -12.287 1.00 91.12 79 PHE A C 1
ATOM 609 O O . PHE A 1 79 ? 9.445 -2.044 -12.156 1.00 91.12 79 PHE A O 1
ATOM 616 N N . VAL A 1 80 ? 10.874 -3.760 -12.447 1.00 88.88 80 VAL A N 1
ATOM 617 C CA . VAL A 1 80 ? 12.097 -2.940 -12.492 1.00 88.88 80 VAL A CA 1
ATOM 618 C C . VAL A 1 80 ? 11.966 -1.861 -13.567 1.00 88.88 80 VAL A C 1
ATOM 620 O O . VAL A 1 80 ? 12.077 -0.681 -13.249 1.00 88.88 80 VAL A O 1
ATOM 623 N N . SER A 1 81 ? 11.627 -2.250 -14.801 1.00 88.00 81 SER A N 1
ATOM 624 C CA . SER A 1 81 ? 11.448 -1.305 -15.911 1.00 88.00 81 SER A CA 1
ATOM 625 C C . SER A 1 81 ? 10.305 -0.312 -15.679 1.00 88.00 81 SER A C 1
ATOM 627 O O . SER A 1 81 ? 10.384 0.828 -16.119 1.00 88.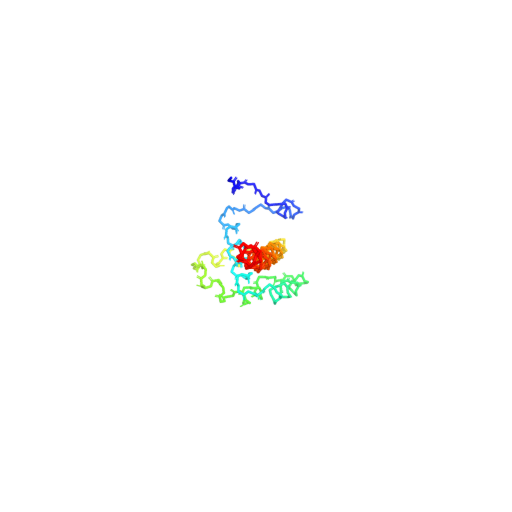00 81 SER A O 1
ATOM 629 N N . LEU A 1 82 ? 9.236 -0.704 -14.974 1.00 89.12 82 LEU A N 1
ATOM 630 C CA . LEU A 1 82 ? 8.173 0.235 -14.607 1.00 89.12 82 LEU A CA 1
ATOM 631 C C . LEU A 1 82 ? 8.670 1.322 -13.655 1.00 89.12 82 LEU A C 1
ATOM 633 O O . LEU A 1 82 ? 8.281 2.476 -13.819 1.00 89.12 82 LEU A O 1
ATOM 637 N N . MET A 1 83 ? 9.502 0.960 -12.675 1.00 89.38 83 MET 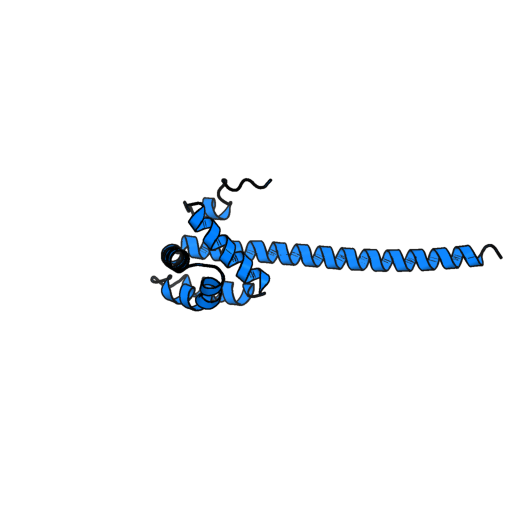A N 1
ATOM 638 C CA . MET A 1 83 ? 9.999 1.879 -11.644 1.00 89.38 83 MET A CA 1
ATOM 639 C C . MET A 1 83 ? 11.101 2.827 -12.141 1.00 89.38 83 MET A C 1
ATOM 641 O O . MET A 1 83 ? 11.480 3.744 -11.416 1.00 89.38 83 MET A O 1
ATOM 645 N N . GLU A 1 84 ? 11.596 2.652 -13.370 1.00 84.88 84 GLU A N 1
ATOM 646 C CA . GLU A 1 84 ? 12.474 3.632 -14.027 1.00 84.88 84 GLU A CA 1
ATOM 647 C C . GLU A 1 84 ? 11.738 4.946 -14.329 1.00 84.88 84 GLU A C 1
ATOM 649 O O . GLU A 1 84 ? 12.345 6.017 -14.319 1.00 84.88 84 GLU A O 1
ATOM 654 N N . ASP A 1 85 ? 10.420 4.881 -14.542 1.00 84.69 85 ASP A N 1
ATOM 655 C CA . ASP A 1 85 ? 9.582 6.058 -14.729 1.00 84.69 85 ASP A CA 1
ATOM 656 C C . ASP A 1 85 ? 9.032 6.557 -13.384 1.00 84.69 85 ASP A C 1
ATOM 658 O O . ASP A 1 85 ? 8.220 5.908 -12.715 1.00 84.69 85 ASP A O 1
ATOM 662 N N . ARG A 1 86 ? 9.426 7.778 -13.015 1.00 84.06 86 ARG A N 1
ATOM 663 C CA . ARG A 1 86 ? 8.999 8.456 -11.785 1.00 84.06 86 ARG A CA 1
ATOM 664 C C . ARG A 1 86 ? 7.478 8.562 -11.649 1.00 84.06 86 ARG A C 1
ATOM 666 O O . ARG A 1 86 ? 6.961 8.504 -10.535 1.00 84.06 86 ARG A O 1
ATOM 673 N N . ASN A 1 87 ? 6.748 8.687 -12.753 1.00 87.75 87 ASN A N 1
ATOM 674 C CA . ASN A 1 87 ? 5.290 8.747 -12.720 1.00 87.75 87 ASN A CA 1
ATOM 675 C C . ASN A 1 87 ? 4.680 7.395 -12.302 1.00 87.75 87 ASN A C 1
ATOM 677 O O . ASN A 1 87 ? 3.642 7.376 -11.649 1.00 87.75 87 ASN A O 1
ATOM 681 N N . ASN A 1 88 ? 5.323 6.262 -12.612 1.00 89.31 88 ASN A N 1
ATOM 682 C CA . ASN A 1 88 ? 4.879 4.945 -12.133 1.00 89.31 88 ASN A CA 1
ATOM 683 C C . ASN A 1 88 ? 5.210 4.723 -10.651 1.00 89.31 88 ASN A C 1
ATOM 685 O O . ASN A 1 88 ? 4.484 4.018 -9.952 1.00 89.31 88 ASN A O 1
ATOM 689 N N . VAL A 1 89 ? 6.280 5.344 -10.159 1.00 89.81 89 VAL A N 1
ATOM 690 C CA . VAL A 1 89 ? 6.654 5.333 -8.736 1.00 89.81 89 VAL A CA 1
ATOM 691 C C . VAL A 1 89 ? 5.648 6.149 -7.923 1.00 89.81 89 VAL A C 1
ATOM 693 O O . VAL A 1 89 ? 5.132 5.670 -6.914 1.00 89.81 89 VAL A O 1
ATOM 696 N N . GLU A 1 90 ? 5.292 7.342 -8.408 1.00 90.00 90 GLU A N 1
ATOM 697 C CA . GLU A 1 90 ? 4.205 8.157 -7.850 1.00 90.00 90 GLU A CA 1
ATOM 698 C C . GLU A 1 90 ? 2.862 7.416 -7.911 1.00 90.00 90 GLU A C 1
ATOM 700 O O . GLU A 1 90 ? 2.088 7.446 -6.955 1.00 90.00 90 GLU A O 1
ATOM 705 N N . LEU A 1 91 ? 2.592 6.704 -9.009 1.00 91.69 91 LEU A N 1
ATOM 706 C CA . LEU A 1 91 ? 1.405 5.866 -9.127 1.00 91.69 91 LEU A CA 1
ATOM 707 C C . LEU A 1 91 ? 1.385 4.780 -8.044 1.00 91.69 91 LEU A C 1
ATOM 709 O O . LEU A 1 91 ? 0.393 4.668 -7.333 1.00 91.69 91 LEU A O 1
ATOM 713 N N . LEU A 1 92 ? 2.469 4.019 -7.867 1.00 93.12 92 LEU A N 1
ATOM 714 C CA . LEU A 1 92 ? 2.559 2.989 -6.827 1.00 93.12 92 LEU A CA 1
ATOM 715 C C . LEU A 1 92 ? 2.340 3.569 -5.422 1.00 93.12 92 LEU A C 1
ATOM 717 O O . LEU A 1 92 ? 1.609 2.975 -4.628 1.00 93.12 92 LEU A O 1
ATOM 721 N N . LEU A 1 93 ? 2.925 4.733 -5.130 1.00 93.94 93 LEU A N 1
ATOM 722 C CA . LEU A 1 93 ? 2.737 5.430 -3.857 1.00 93.94 93 LEU A CA 1
ATOM 723 C C . LEU A 1 93 ? 1.259 5.748 -3.605 1.00 93.94 93 LEU A C 1
ATOM 725 O O . LEU A 1 93 ? 0.717 5.360 -2.569 1.00 93.94 93 LEU A O 1
ATOM 729 N N . ARG A 1 94 ? 0.581 6.380 -4.570 1.00 93.75 94 ARG A N 1
ATOM 730 C CA . ARG A 1 94 ? -0.842 6.742 -4.440 1.00 93.75 94 ARG A CA 1
ATOM 731 C C . ARG A 1 94 ? -1.746 5.527 -4.280 1.00 93.75 94 ARG A C 1
ATOM 733 O O . ARG A 1 94 ? -2.744 5.577 -3.565 1.00 93.75 94 ARG A O 1
ATOM 740 N N . GLU A 1 95 ? -1.404 4.426 -4.936 1.00 94.50 95 GLU A N 1
ATOM 741 C CA . GLU A 1 95 ? -2.147 3.173 -4.816 1.00 94.50 95 GLU A CA 1
ATOM 742 C C . GLU A 1 95 ? -2.009 2.565 -3.420 1.00 94.50 95 GLU A C 1
ATOM 744 O O . GLU A 1 95 ? -2.995 2.080 -2.861 1.00 94.50 95 GLU A O 1
ATOM 749 N N . ILE A 1 96 ? -0.815 2.637 -2.826 1.00 96.12 96 ILE A N 1
ATOM 750 C CA . ILE A 1 96 ? -0.581 2.229 -1.436 1.00 96.12 96 ILE A CA 1
ATOM 751 C C . ILE A 1 96 ? -1.408 3.101 -0.480 1.00 96.12 96 ILE A C 1
ATOM 753 O O . ILE A 1 96 ? -2.142 2.557 0.346 1.00 96.12 96 ILE A O 1
ATOM 757 N N . GLU A 1 97 ? -1.359 4.428 -0.623 1.00 95.69 97 GLU A N 1
ATOM 758 C CA . GLU A 1 97 ? -2.130 5.364 0.211 1.00 95.69 97 GLU A CA 1
ATOM 759 C C . GLU A 1 97 ? -3.642 5.129 0.117 1.00 95.69 97 GLU A C 1
ATOM 761 O O . GLU A 1 97 ? -4.328 5.019 1.137 1.00 95.69 97 GLU A O 1
ATOM 766 N N . SER A 1 98 ? -4.171 5.015 -1.105 1.00 95.56 98 SER A N 1
ATOM 767 C CA . SER A 1 98 ? -5.607 4.827 -1.329 1.00 95.56 98 SER A CA 1
ATOM 768 C C . SER A 1 98 ? -6.102 3.530 -0.695 1.00 95.56 98 SER A C 1
ATOM 770 O O . SER A 1 98 ? -7.148 3.503 -0.040 1.00 95.56 98 SER A O 1
ATOM 772 N N . ARG A 1 99 ? -5.347 2.440 -0.856 1.00 95.62 99 ARG A N 1
ATOM 773 C CA . ARG A 1 99 ? -5.724 1.128 -0.320 1.00 95.62 99 ARG A CA 1
ATOM 774 C C . ARG A 1 99 ? -5.605 1.071 1.196 1.00 95.62 99 ARG A C 1
ATOM 776 O O . ARG A 1 99 ? -6.462 0.461 1.838 1.00 95.62 99 ARG A O 1
ATOM 783 N N . ASP A 1 100 ? -4.601 1.724 1.777 1.00 96.75 100 ASP A N 1
ATOM 784 C CA . ASP A 1 100 ? -4.482 1.845 3.231 1.00 96.75 100 ASP A CA 1
ATOM 785 C C . ASP A 1 100 ? -5.670 2.616 3.817 1.00 96.75 100 ASP A C 1
ATOM 787 O O . ASP A 1 100 ? -6.331 2.133 4.739 1.00 96.75 100 ASP A O 1
ATOM 791 N N . ALA A 1 101 ? -6.039 3.750 3.213 1.00 95.31 101 ALA A N 1
ATOM 792 C CA . ALA A 1 101 ? -7.199 4.531 3.633 1.00 95.31 101 ALA A CA 1
ATOM 793 C C . ALA A 1 101 ? -8.502 3.711 3.581 1.00 95.31 101 ALA A C 1
ATOM 795 O O . ALA A 1 101 ? -9.305 3.741 4.525 1.00 95.31 101 ALA A O 1
ATOM 796 N N . GLU A 1 102 ? -8.705 2.929 2.516 1.00 94.88 102 GLU A N 1
ATOM 797 C CA . GLU A 1 102 ? -9.834 2.002 2.414 1.00 94.88 102 GLU A CA 1
ATOM 798 C C . GLU A 1 102 ? -9.816 0.924 3.503 1.00 94.88 102 GLU A C 1
ATOM 800 O O . GLU A 1 102 ? -10.856 0.638 4.107 1.00 94.88 102 GLU A O 1
ATOM 805 N N . GLN A 1 103 ? -8.655 0.321 3.767 1.00 93.81 103 GLN A N 1
ATOM 806 C CA . GLN A 1 103 ? -8.490 -0.711 4.789 1.00 93.81 103 GLN A CA 1
ATOM 807 C C . GLN A 1 103 ? -8.793 -0.155 6.187 1.00 93.81 103 GLN A C 1
ATOM 809 O O . GLN A 1 103 ? -9.596 -0.728 6.928 1.00 93.81 103 GLN A O 1
ATOM 814 N N . GLN A 1 104 ? -8.251 1.018 6.522 1.00 94.19 104 GLN A N 1
ATOM 815 C CA . GLN A 1 104 ? -8.514 1.705 7.788 1.00 94.19 104 GLN A CA 1
ATOM 816 C C . GLN A 1 104 ? -9.999 2.041 7.963 1.00 94.19 104 GLN A C 1
ATOM 818 O O . GLN A 1 104 ? -10.553 1.900 9.060 1.00 94.19 104 GLN A O 1
ATOM 823 N N . LYS A 1 105 ? -10.675 2.464 6.888 1.00 95.25 105 LYS A N 1
ATOM 824 C CA . LYS A 1 105 ? -12.120 2.725 6.904 1.00 95.25 105 LYS A CA 1
ATOM 825 C C . LYS A 1 105 ? -12.912 1.448 7.200 1.00 95.25 105 LYS A C 1
ATOM 827 O O . LYS A 1 105 ? -13.707 1.444 8.143 1.00 95.25 105 LYS A O 1
ATOM 832 N N . LYS A 1 106 ? -12.637 0.355 6.477 1.00 94.06 106 LYS A N 1
ATOM 833 C CA . LYS A 1 106 ? -13.277 -0.960 6.685 1.00 94.06 106 LYS A CA 1
ATOM 834 C C . LYS A 1 106 ? -13.091 -1.454 8.123 1.00 94.06 106 LYS A C 1
ATOM 836 O O . LYS A 1 106 ? -14.038 -1.913 8.763 1.00 94.06 106 LYS A O 1
ATOM 841 N N . GLU A 1 107 ? -11.892 -1.303 8.683 1.00 94.00 107 GLU A N 1
ATOM 842 C CA . GLU A 1 107 ? -11.614 -1.690 10.067 1.00 94.00 107 GLU A CA 1
ATOM 843 C C . GLU A 1 107 ? -12.372 -0.851 11.101 1.00 94.00 107 GLU A C 1
ATOM 845 O O . GLU A 1 107 ? -12.879 -1.393 12.092 1.00 94.00 107 GLU A O 1
ATOM 850 N N . LYS A 1 108 ? -12.453 0.470 10.897 1.00 95.31 108 LYS A N 1
ATOM 851 C CA . LYS A 1 108 ? -13.206 1.381 11.773 1.00 95.31 108 LYS A CA 1
ATOM 852 C C . LYS A 1 108 ? -14.697 1.048 11.757 1.00 95.31 108 LYS A C 1
ATOM 854 O O . LYS A 1 108 ? -15.298 0.934 12.829 1.00 95.31 108 LYS A O 1
ATOM 859 N N . GLU A 1 109 ? -15.269 0.821 10.577 1.00 96.56 109 GLU A N 1
ATOM 860 C CA . GLU A 1 109 ? -16.669 0.419 10.402 1.00 96.56 109 GLU A CA 1
ATOM 861 C C . GLU A 1 109 ? -16.957 -0.918 11.094 1.00 96.56 109 GLU A C 1
ATOM 863 O O . GLU A 1 109 ? -17.887 -1.013 11.901 1.00 96.56 109 GLU A O 1
ATOM 868 N N . LEU A 1 110 ? -16.102 -1.926 10.897 1.00 96.38 110 LEU A N 1
ATOM 869 C CA . LEU A 1 110 ? -16.233 -3.224 11.561 1.00 96.38 110 LEU A CA 1
ATOM 870 C C . LEU A 1 110 ? -16.158 -3.098 13.094 1.00 96.38 110 LEU A C 1
ATOM 872 O O . LEU A 1 110 ? -16.947 -3.710 13.824 1.00 96.38 110 LEU A O 1
ATOM 876 N N . LYS A 1 111 ? -15.229 -2.285 13.616 1.00 95.81 111 LYS A N 1
ATOM 877 C CA . LYS A 1 111 ? -15.109 -2.007 15.059 1.00 95.81 111 LYS A CA 1
ATOM 878 C C . LYS A 1 111 ? -16.359 -1.293 15.591 1.00 95.81 111 LYS A C 1
ATOM 880 O O . LYS A 1 111 ? -16.832 -1.647 16.676 1.00 95.81 111 LYS A O 1
ATOM 885 N N . ALA A 1 112 ? -16.922 -0.339 14.848 1.00 96.50 112 ALA A N 1
ATOM 886 C CA . ALA A 1 112 ? -18.152 0.366 15.213 1.00 96.50 112 ALA A CA 1
ATOM 887 C C . ALA A 1 112 ? -19.369 -0.575 15.245 1.00 96.50 112 ALA A C 1
ATOM 889 O O . ALA A 1 112 ? -20.072 -0.626 16.259 1.00 96.50 112 ALA A O 1
ATOM 890 N N . GLN A 1 113 ? -19.553 -1.401 14.211 1.00 96.06 113 GLN A N 1
ATOM 891 C CA . GLN A 1 113 ? -20.615 -2.413 14.141 1.00 96.06 113 GLN A CA 1
ATOM 892 C C . GLN A 1 113 ? -20.525 -3.410 15.305 1.00 96.06 113 GLN A C 1
ATOM 894 O O . GLN A 1 113 ? -21.510 -3.652 16.009 1.00 96.06 113 GLN A O 1
ATOM 899 N N . ARG A 1 114 ? -19.321 -3.924 15.600 1.00 96.25 114 ARG A N 1
ATOM 900 C CA . ARG A 1 114 ? -19.082 -4.818 16.750 1.00 96.25 114 ARG A CA 1
ATOM 901 C C . ARG A 1 114 ? -19.451 -4.157 18.082 1.00 96.25 114 ARG A C 1
ATOM 903 O O . ARG A 1 114 ? -19.998 -4.817 18.968 1.00 96.25 114 ARG A O 1
ATOM 910 N N . ARG A 1 115 ? -19.164 -2.861 18.256 1.00 95.56 115 ARG A N 1
ATOM 911 C CA . ARG A 1 115 ? -19.532 -2.098 19.464 1.00 95.56 115 ARG A CA 1
ATOM 912 C C . ARG A 1 115 ? -21.048 -1.894 19.563 1.00 95.56 115 ARG A C 1
ATOM 914 O O . ARG A 1 115 ? -21.599 -2.102 20.645 1.00 95.56 115 ARG A O 1
ATOM 921 N N . ALA A 1 116 ? -21.715 -1.554 18.460 1.00 96.56 116 ALA A N 1
ATOM 922 C CA . ALA A 1 116 ? -23.168 -1.394 18.395 1.00 96.56 116 ALA A CA 1
ATOM 923 C C . ALA A 1 116 ? -23.899 -2.703 18.738 1.00 96.56 116 ALA A C 1
ATOM 925 O O . ALA A 1 116 ? -24.725 -2.722 19.652 1.00 96.56 116 ALA A O 1
ATOM 926 N N . MET A 1 117 ? -23.495 -3.823 18.128 1.00 95.81 117 MET A N 1
ATOM 927 C CA . MET A 1 117 ? -24.057 -5.150 18.411 1.00 95.81 117 MET A CA 1
ATOM 928 C C . MET A 1 117 ? -23.898 -5.534 19.891 1.00 95.81 117 MET A C 1
ATOM 930 O O . MET A 1 117 ? -24.844 -6.003 20.530 1.00 95.81 117 MET A O 1
ATOM 934 N N . LYS A 1 118 ? -22.718 -5.293 20.486 1.00 95.75 118 LYS A N 1
ATOM 935 C CA . LYS A 1 118 ? -22.483 -5.546 21.919 1.00 95.75 118 LYS A CA 1
ATOM 936 C C . LYS A 1 118 ? -23.401 -4.702 22.813 1.00 95.75 118 LYS A C 1
ATOM 938 O O . LYS A 1 118 ? -23.902 -5.221 23.812 1.00 95.75 118 LYS A O 1
ATOM 943 N N . ARG A 1 119 ? -23.634 -3.426 22.477 1.00 95.56 119 ARG A N 1
ATOM 944 C CA . ARG A 1 119 ? -24.553 -2.532 23.211 1.00 95.56 119 ARG A CA 1
ATOM 945 C C . ARG A 1 119 ? -26.001 -3.009 23.102 1.00 95.56 119 ARG A C 1
ATOM 947 O O . ARG A 1 119 ? -26.650 -3.188 24.131 1.00 95.56 119 ARG A O 1
ATOM 954 N N . GLN A 1 120 ? -26.463 -3.309 21.890 1.00 94.38 120 GLN A N 1
ATOM 955 C CA . GLN A 1 120 ? -27.819 -3.797 21.638 1.00 94.38 120 GLN A CA 1
ATOM 956 C C . GLN A 1 120 ? -28.085 -5.122 22.365 1.00 94.38 120 GLN A C 1
ATOM 958 O O . GLN A 1 120 ? -29.087 -5.259 23.064 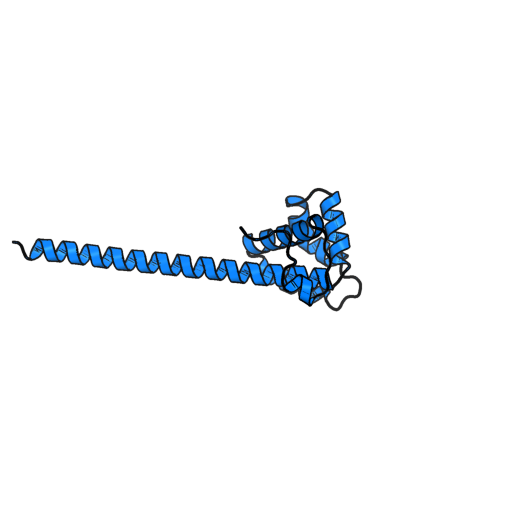1.00 94.38 120 GLN A O 1
ATOM 963 N N . ARG A 1 121 ? -27.138 -6.072 22.325 1.00 95.75 121 ARG A N 1
ATOM 964 C CA . ARG A 1 121 ? -27.237 -7.339 23.070 1.00 95.75 121 ARG A CA 1
ATOM 965 C C . ARG A 1 121 ? -27.345 -7.117 24.581 1.00 95.75 121 ARG A C 1
ATOM 967 O O . ARG A 1 121 ? -28.109 -7.819 25.243 1.00 95.75 121 ARG A O 1
ATOM 974 N N . LYS A 1 122 ? -26.592 -6.165 25.147 1.00 95.31 122 LYS A N 1
ATOM 975 C CA . LYS A 1 122 ? -26.691 -5.813 26.576 1.00 95.31 122 LYS A CA 1
ATOM 976 C C . LYS A 1 122 ? -28.064 -5.226 26.914 1.00 95.31 122 LYS A C 1
ATOM 978 O O . LYS A 1 122 ? -28.646 -5.637 27.916 1.00 95.31 122 LYS A O 1
ATOM 983 N N . LEU A 1 123 ? -28.585 -4.325 26.081 1.00 96.00 123 LEU A N 1
ATOM 984 C CA . LEU A 1 123 ? -29.904 -3.716 26.269 1.00 96.00 123 LEU A CA 1
ATOM 985 C C . LEU A 1 123 ? -31.020 -4.768 26.214 1.00 96.00 123 LEU A C 1
ATOM 987 O O . LEU A 1 123 ? -31.793 -4.887 27.159 1.00 96.00 123 LEU A O 1
ATOM 991 N N . MET A 1 124 ? -31.017 -5.621 25.188 1.00 94.94 124 MET A N 1
ATOM 992 C CA . MET A 1 124 ? -31.982 -6.717 25.042 1.00 94.94 124 MET A CA 1
ATOM 993 C C . MET A 1 124 ? -31.973 -7.666 26.246 1.00 94.94 124 MET A C 1
ATOM 995 O O . MET A 1 124 ? -33.026 -8.080 26.727 1.00 94.94 124 MET A O 1
ATOM 999 N N . ARG A 1 125 ? -30.789 -7.997 26.782 1.00 95.25 125 ARG A N 1
ATOM 1000 C CA . ARG A 1 125 ? -30.672 -8.820 27.999 1.00 95.25 125 ARG A CA 1
ATOM 1001 C C . ARG A 1 125 ? -31.278 -8.132 29.222 1.00 95.25 125 ARG A C 1
ATOM 1003 O O . ARG A 1 125 ? -31.891 -8.816 30.035 1.00 95.25 125 ARG A O 1
ATOM 1010 N N . LYS A 1 126 ? -31.113 -6.811 29.365 1.00 93.88 126 LYS A N 1
ATOM 1011 C CA . LYS A 1 126 ? -31.746 -6.038 30.445 1.00 93.88 126 LYS A CA 1
ATOM 1012 C C . LYS A 1 126 ? -33.271 -6.019 30.296 1.00 93.88 126 LYS A C 1
ATOM 1014 O O . LYS A 1 126 ? -33.955 -6.329 31.264 1.00 93.88 126 LYS A O 1
ATOM 1019 N N . MET A 1 127 ? -33.789 -5.759 29.092 1.00 92.88 127 MET A N 1
ATOM 1020 C CA . MET A 1 127 ? -35.235 -5.736 28.820 1.00 92.88 127 MET A CA 1
ATOM 1021 C C . MET A 1 127 ? -35.901 -7.083 29.114 1.00 92.88 127 MET A C 1
ATOM 1023 O O . MET A 1 127 ? -36.893 -7.130 29.834 1.00 92.88 127 MET A O 1
ATOM 1027 N N . LYS A 1 128 ? -35.307 -8.194 28.654 1.00 92.56 128 LYS A N 1
ATOM 1028 C CA . LYS A 1 128 ? -35.814 -9.547 28.948 1.00 92.56 128 LYS A CA 1
ATOM 1029 C C . LYS A 1 128 ? -35.867 -9.845 30.452 1.00 92.56 128 LYS A C 1
ATOM 1031 O O . LYS A 1 128 ? -36.795 -10.498 30.914 1.00 92.56 128 LYS A O 1
ATOM 1036 N N . LYS A 1 129 ? -34.883 -9.366 31.226 1.00 91.25 129 LYS A N 1
ATOM 1037 C CA . LYS A 1 129 ? -34.879 -9.511 32.693 1.00 91.25 129 LYS A CA 1
ATOM 1038 C C . LYS A 1 129 ? -35.967 -8.671 33.365 1.00 91.25 129 LYS A C 1
ATOM 1040 O O . LYS A 1 129 ? -36.571 -9.155 34.314 1.00 91.25 129 LYS A O 1
ATOM 1045 N N . ALA A 1 130 ? -36.203 -7.447 32.893 1.00 90.31 130 ALA A N 1
ATOM 1046 C CA . ALA A 1 130 ? -37.252 -6.575 33.419 1.00 90.31 130 ALA A CA 1
ATOM 1047 C C . ALA A 1 130 ? -38.653 -7.146 33.143 1.00 90.31 130 ALA A C 1
ATOM 1049 O O . ALA A 1 130 ? -39.451 -7.257 34.067 1.00 90.31 130 ALA A O 1
ATOM 1050 N N . ALA A 1 131 ? -38.903 -7.622 31.918 1.00 90.25 131 ALA A N 1
ATOM 1051 C CA . ALA A 1 131 ? -40.171 -8.252 31.540 1.00 90.25 131 ALA A CA 1
ATOM 1052 C C . ALA A 1 131 ? -40.498 -9.494 32.391 1.00 90.25 131 ALA A C 1
ATOM 1054 O O . ALA A 1 131 ? -41.645 -9.695 32.766 1.00 90.25 131 ALA A O 1
ATOM 1055 N N . LYS A 1 132 ? -39.488 -10.297 32.762 1.00 84.06 132 LYS A N 1
ATOM 1056 C CA . LYS A 1 132 ? -39.677 -11.467 33.638 1.00 84.06 132 LYS A CA 1
ATOM 1057 C C . LYS A 1 132 ? -39.982 -11.100 35.101 1.00 84.06 132 LYS A C 1
ATOM 1059 O O . LYS A 1 132 ? -40.549 -11.919 35.808 1.00 84.06 132 LYS A O 1
ATOM 1064 N N . LYS A 1 133 ? -39.585 -9.909 35.569 1.00 76.69 133 LYS A N 1
ATOM 1065 C CA . LYS A 1 133 ? -39.814 -9.451 36.954 1.00 76.69 133 LYS A CA 1
ATOM 1066 C C . LYS A 1 133 ? -41.146 -8.727 37.160 1.00 76.69 133 LYS A C 1
ATOM 1068 O O . LYS A 1 133 ? -41.587 -8.660 38.293 1.00 76.69 133 LYS A O 1
ATOM 1073 N N . GLY A 1 134 ? -41.743 -8.166 36.107 1.00 64.38 134 GLY A N 1
ATOM 1074 C CA . GLY A 1 134 ? -43.023 -7.446 36.189 1.00 64.38 134 GLY A CA 1
ATOM 1075 C C . GLY A 1 134 ? -44.267 -8.309 35.956 1.00 64.38 134 GLY A C 1
ATOM 1076 O O . GLY A 1 134 ? -45.364 -7.771 35.953 1.00 64.38 134 GLY A O 1
ATOM 1077 N N . GLY A 1 135 ? -44.101 -9.612 35.704 1.00 59.38 135 GLY A N 1
ATOM 1078 C CA . GLY A 1 135 ? -45.196 -10.574 35.526 1.00 59.38 135 GLY A CA 1
ATOM 1079 C C . GLY A 1 135 ? -45.322 -11.593 36.664 1.00 59.38 135 GLY A C 1
ATOM 1080 O O . GLY A 1 135 ? -45.919 -12.642 36.443 1.00 59.38 135 GLY A O 1
ATOM 1081 N N . ALA A 1 136 ? -44.705 -11.323 37.819 1.00 53.12 136 ALA A N 1
ATOM 1082 C CA . ALA A 1 136 ? -44.783 -12.118 39.045 1.00 53.12 136 ALA A CA 1
ATOM 1083 C C . ALA A 1 136 ? -45.368 -11.265 40.172 1.00 53.12 136 ALA A C 1
ATOM 1085 O O . ALA A 1 136 ? -45.076 -10.046 40.165 1.00 53.12 136 ALA A O 1
#

pLDDT: mean 85.12, std 14.41, range [30.61, 96.75]

Secondary structure (DSSP, 8-state):
---TTS--HHHHHTT----HHHHHHHHHHHHHHHHTT-HHHHHHHHHHTTT-S--HHHHHHHHHHHHHHH--HHHHHHHHHHHTSHHHHHHHHHHHHHHHHHHHHHHHHHHHHHHHHHHHHHHHHHHHHHHHHTT-